Protein AF-A0A432S156-F1 (afdb_monomer)

Radius of gyration: 13.82 Å; Cα contacts (8 Å, |Δi|>4): 53; chains: 1; bounding box: 39×31×28 Å

Secondary structure (DSSP, 8-state):
--------S----HHHHHHHHHHHHHHHHHHHHHS-GGGTTGGGS-HHHHHHHHHHTEEEETTEEEE-HHHHHHHHTT-

Structure (mmCIF, N/CA/C/O backbone):
data_AF-A0A432S156-F1
#
_entry.id   AF-A0A432S156-F1
#
loop_
_atom_site.group_PDB
_atom_site.id
_atom_site.type_symbol
_atom_site.label_atom_id
_atom_site.label_alt_id
_atom_site.label_comp_id
_atom_site.label_asym_id
_atom_site.label_entity_id
_atom_site.label_seq_id
_atom_site.pdbx_PDB_ins_code
_atom_site.Cartn_x
_atom_site.Cartn_y
_atom_site.Cartn_z
_atom_site.occupancy
_atom_site.B_iso_or_equiv
_atom_site.auth_seq_id
_atom_site.auth_comp_id
_atom_site.auth_asym_id
_atom_site.auth_atom_id
_atom_site.pdbx_PDB_model_num
ATOM 1 N N . MET A 1 1 ? 17.093 22.541 12.809 1.00 40.44 1 MET A N 1
ATOM 2 C CA . MET A 1 1 ? 16.468 21.895 11.632 1.00 40.44 1 MET A CA 1
ATOM 3 C C . MET A 1 1 ? 16.724 20.398 11.712 1.00 40.44 1 MET A C 1
ATOM 5 O O . MET A 1 1 ? 17.878 19.994 11.665 1.00 40.44 1 MET A O 1
ATOM 9 N N . GLN A 1 2 ? 15.687 19.588 11.937 1.00 37.50 2 GLN A N 1
ATOM 10 C CA . GLN A 1 2 ? 15.820 18.131 12.053 1.00 37.50 2 GLN A CA 1
ATOM 11 C C . GLN A 1 2 ? 16.040 17.504 10.667 1.00 37.50 2 GLN A C 1
ATOM 13 O O . GLN A 1 2 ? 15.189 17.617 9.790 1.00 37.50 2 GLN A O 1
ATOM 18 N N . LYS A 1 3 ? 17.190 16.844 10.475 1.00 41.09 3 LYS A N 1
ATOM 19 C CA . LYS A 1 3 ? 17.433 15.911 9.366 1.00 41.09 3 LYS A CA 1
ATOM 20 C C . LYS A 1 3 ? 16.725 14.600 9.703 1.00 41.09 3 LYS A C 1
ATOM 22 O O . LYS A 1 3 ? 17.165 13.886 10.599 1.00 41.09 3 LYS A O 1
ATOM 27 N N . ILE A 1 4 ? 15.640 14.291 9.003 1.00 45.94 4 ILE A N 1
ATOM 28 C CA . ILE A 1 4 ? 15.013 12.970 9.073 1.00 45.94 4 ILE A CA 1
ATOM 29 C C . ILE A 1 4 ? 15.870 12.026 8.223 1.00 45.94 4 ILE A C 1
ATOM 31 O O . ILE A 1 4 ? 15.934 12.150 7.001 1.00 45.94 4 ILE A O 1
ATOM 35 N N . LEU A 1 5 ? 16.595 11.137 8.899 1.00 40.22 5 LEU A N 1
ATOM 36 C CA . LEU A 1 5 ? 17.427 10.092 8.309 1.00 40.22 5 LEU A CA 1
ATOM 37 C C . LEU A 1 5 ? 16.525 8.961 7.793 1.00 40.22 5 LEU A C 1
ATOM 39 O O . LEU A 1 5 ? 16.169 8.054 8.539 1.00 40.22 5 LEU A O 1
ATOM 43 N N . TYR A 1 6 ? 16.167 8.999 6.510 1.00 41.28 6 TYR A N 1
ATOM 44 C CA . TYR A 1 6 ? 15.625 7.836 5.799 1.00 41.28 6 TYR A CA 1
ATOM 45 C C . TYR A 1 6 ? 16.776 6.912 5.386 1.00 41.28 6 TYR A C 1
ATOM 47 O O . TYR A 1 6 ? 17.085 6.760 4.210 1.00 41.28 6 TYR A O 1
ATOM 55 N N . THR A 1 7 ? 17.475 6.334 6.356 1.00 42.12 7 THR A N 1
ATOM 56 C CA . THR A 1 7 ? 18.566 5.389 6.091 1.00 42.12 7 THR A CA 1
ATOM 57 C C . THR A 1 7 ? 18.243 4.070 6.763 1.00 42.12 7 THR A C 1
ATOM 59 O O . THR A 1 7 ? 18.698 3.843 7.879 1.00 42.12 7 THR A O 1
ATOM 62 N N . ASN A 1 8 ? 17.413 3.242 6.115 1.00 42.44 8 ASN A N 1
ATOM 63 C CA . ASN A 1 8 ? 17.441 1.782 6.302 1.00 42.44 8 ASN A CA 1
ATOM 64 C C . ASN A 1 8 ? 16.568 0.9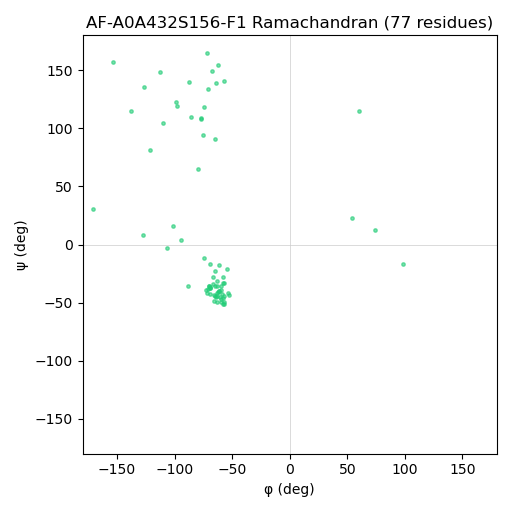67 5.328 1.00 42.44 8 ASN A C 1
ATOM 66 O O . ASN A 1 8 ? 16.133 -0.126 5.671 1.00 42.44 8 ASN A O 1
ATOM 70 N N . TYR A 1 9 ? 16.358 1.430 4.095 1.00 45.97 9 TYR A N 1
ATOM 71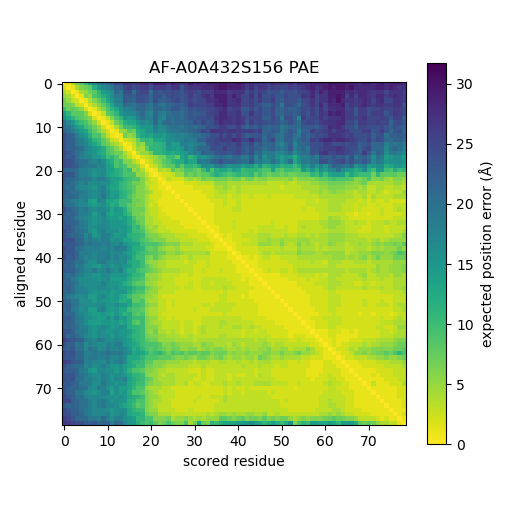 C CA . TYR A 1 9 ? 15.835 0.554 3.046 1.00 45.97 9 TYR A CA 1
ATOM 72 C C . TYR A 1 9 ? 16.951 0.301 2.037 1.00 45.97 9 TYR A C 1
ATOM 74 O O . TYR A 1 9 ? 1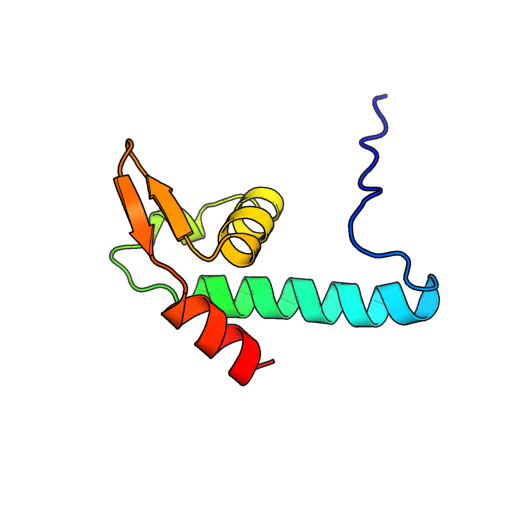7.316 1.190 1.281 1.00 45.97 9 TYR A O 1
ATOM 82 N N . PHE A 1 10 ? 17.509 -0.911 2.122 1.00 46.59 10 PHE A N 1
ATOM 83 C CA . PHE A 1 10 ? 18.412 -1.554 1.167 1.00 46.59 10 PHE A CA 1
ATOM 84 C C . PHE A 1 10 ? 19.750 -0.836 0.878 1.00 46.59 10 PHE A C 1
ATOM 86 O O . PHE A 1 10 ? 19.822 0.230 0.278 1.00 46.59 10 PHE A O 1
ATOM 93 N N . LYS A 1 11 ? 20.870 -1.471 1.263 1.00 46.19 11 LYS A N 1
ATOM 94 C CA . LYS A 1 11 ? 22.220 -1.096 0.799 1.00 46.19 11 LYS A CA 1
ATOM 95 C C . LYS A 1 11 ? 22.314 -1.349 -0.711 1.00 46.19 11 LYS A C 1
ATOM 97 O O . LYS A 1 11 ? 22.688 -2.442 -1.123 1.00 46.19 11 LYS A O 1
ATOM 102 N N . ILE A 1 12 ? 21.986 -0.349 -1.521 1.00 46.88 12 ILE A N 1
ATOM 103 C CA . ILE A 1 12 ? 22.136 -0.386 -2.980 1.00 46.88 12 ILE A CA 1
ATOM 104 C C . ILE A 1 12 ? 22.950 0.852 -3.400 1.00 46.88 12 ILE A C 1
ATOM 106 O O . ILE A 1 12 ? 22.716 1.935 -2.861 1.00 46.88 12 ILE A O 1
ATOM 110 N N . PRO A 1 13 ? 23.943 0.730 -4.304 1.00 39.19 13 PRO A N 1
ATOM 111 C CA . PRO A 1 13 ? 24.783 1.852 -4.731 1.00 39.19 13 PRO A CA 1
ATOM 112 C C . PRO A 1 13 ? 23.968 3.023 -5.309 1.00 39.19 13 PRO A C 1
ATOM 114 O O . PRO A 1 13 ? 23.023 2.813 -6.065 1.00 39.19 13 PRO A O 1
ATOM 117 N N . ASN A 1 14 ? 24.373 4.257 -4.987 1.00 47.56 14 ASN A N 1
ATOM 118 C CA . ASN A 1 14 ? 23.612 5.508 -5.177 1.00 47.56 14 ASN A CA 1
ATOM 119 C C . ASN A 1 14 ? 23.094 5.814 -6.603 1.00 47.56 14 ASN A C 1
ATOM 121 O O . ASN A 1 14 ? 22.163 6.607 -6.736 1.00 47.56 14 ASN A O 1
ATOM 125 N N . GLU A 1 15 ? 23.659 5.228 -7.661 1.00 38.97 15 GLU A N 1
ATOM 126 C CA . GLU A 1 15 ? 23.165 5.420 -9.038 1.00 38.97 15 GLU A CA 1
ATOM 127 C C . GLU A 1 15 ? 22.071 4.414 -9.424 1.00 38.97 15 GLU A C 1
ATOM 129 O O . GLU A 1 15 ? 21.093 4.786 -10.070 1.00 38.97 15 GLU A O 1
ATOM 134 N N . ILE A 1 16 ? 22.170 3.174 -8.937 1.00 44.19 16 ILE A N 1
ATOM 135 C CA . ILE A 1 16 ? 21.120 2.150 -9.055 1.00 44.19 16 ILE A CA 1
ATOM 136 C C . ILE A 1 16 ? 19.932 2.530 -8.158 1.00 44.19 16 ILE A C 1
ATOM 138 O O . ILE A 1 16 ? 18.781 2.390 -8.559 1.00 44.19 16 ILE A O 1
ATOM 142 N N . PHE A 1 17 ? 20.208 3.126 -6.992 1.00 45.78 17 PHE A N 1
ATOM 143 C CA . PHE A 1 17 ? 19.202 3.588 -6.034 1.00 45.78 17 PHE A CA 1
ATOM 144 C C . PHE A 1 17 ? 18.223 4.613 -6.628 1.00 45.78 17 PHE A C 1
ATOM 146 O O . PHE A 1 17 ? 17.053 4.598 -6.2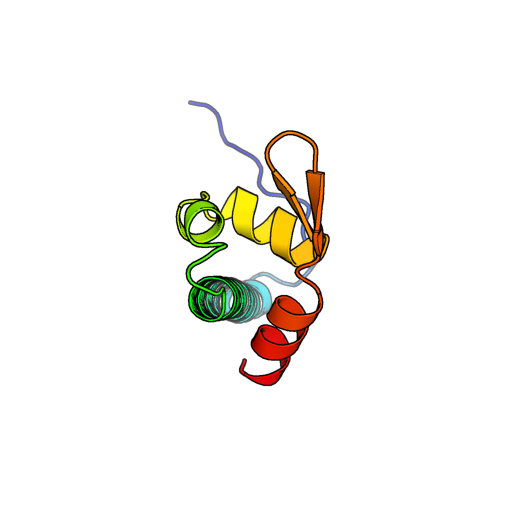80 1.00 45.78 17 PHE A O 1
ATOM 153 N N . LYS A 1 18 ? 18.641 5.484 -7.560 1.00 46.91 18 LYS A N 1
ATOM 154 C CA . LYS A 1 18 ? 17.715 6.445 -8.195 1.00 46.91 18 LYS A CA 1
ATOM 155 C C . LYS A 1 18 ? 16.729 5.788 -9.162 1.00 46.91 18 LYS A C 1
ATOM 157 O O . LYS A 1 18 ? 15.577 6.207 -9.201 1.00 46.91 18 LYS A O 1
ATOM 162 N N . LEU A 1 19 ? 17.174 4.788 -9.922 1.00 46.03 19 LEU A N 1
ATOM 163 C CA . LEU A 1 19 ? 16.297 4.000 -10.796 1.00 46.03 19 LEU A CA 1
ATOM 164 C C . LEU A 1 19 ? 15.351 3.122 -9.968 1.00 46.03 19 LEU A C 1
ATOM 166 O O . LEU A 1 19 ? 14.175 3.004 -10.298 1.00 46.03 19 LEU A O 1
ATOM 170 N N . ASP A 1 20 ? 15.852 2.576 -8.860 1.00 60.41 20 ASP A N 1
ATOM 171 C CA . ASP A 1 20 ? 15.085 1.722 -7.955 1.00 60.41 20 ASP A CA 1
ATOM 172 C C . ASP A 1 20 ? 14.053 2.524 -7.143 1.00 60.41 20 ASP A C 1
ATOM 174 O O . ASP A 1 20 ? 12.895 2.134 -7.062 1.00 60.41 20 ASP A O 1
ATOM 178 N N . ILE A 1 21 ? 14.405 3.718 -6.643 1.00 64.62 21 ILE A N 1
ATOM 179 C CA . ILE A 1 21 ? 13.445 4.613 -5.973 1.00 64.62 21 ILE A CA 1
ATOM 180 C C . ILE A 1 21 ? 12.313 5.003 -6.922 1.00 64.62 21 ILE A C 1
ATOM 182 O O . ILE A 1 21 ? 11.158 4.939 -6.520 1.00 64.62 21 ILE A O 1
ATOM 186 N N . GLN A 1 22 ? 12.613 5.373 -8.173 1.00 67.94 22 GLN A N 1
ATOM 187 C CA . GLN A 1 22 ? 11.565 5.703 -9.145 1.00 67.94 22 GLN A CA 1
ATOM 188 C C . GLN A 1 22 ? 10.673 4.492 -9.452 1.00 67.94 22 GLN A C 1
ATOM 190 O O . GLN A 1 22 ? 9.463 4.646 -9.611 1.00 67.94 22 GLN A O 1
ATOM 195 N N . GLY A 1 23 ? 11.248 3.285 -9.490 1.00 76.38 23 GLY A N 1
ATOM 196 C CA . GLY A 1 23 ? 10.494 2.037 -9.609 1.00 76.38 23 GLY A CA 1
ATOM 197 C C . GLY A 1 23 ? 9.581 1.784 -8.406 1.00 76.38 23 GLY A C 1
ATOM 198 O O . GLY A 1 23 ? 8.406 1.462 -8.579 1.00 76.38 23 GLY A O 1
ATOM 199 N N . VAL A 1 24 ? 10.090 1.990 -7.190 1.00 79.25 24 VAL A N 1
ATOM 200 C CA . VAL A 1 24 ? 9.339 1.847 -5.935 1.00 79.25 24 VAL A CA 1
ATOM 201 C C . VAL A 1 24 ? 8.228 2.885 -5.836 1.00 79.25 24 VAL A C 1
ATOM 203 O O . VAL A 1 24 ? 7.087 2.513 -5.583 1.00 79.25 24 VAL A O 1
ATOM 206 N N . GLU A 1 25 ? 8.506 4.163 -6.084 1.00 83.94 25 GLU A N 1
ATOM 207 C CA . GLU A 1 25 ? 7.493 5.225 -6.078 1.00 83.94 25 GLU A CA 1
ATOM 208 C C . GLU A 1 25 ? 6.376 4.917 -7.081 1.00 83.94 25 GLU A C 1
ATOM 210 O O . GLU A 1 25 ? 5.201 4.926 -6.708 1.00 83.94 25 GLU A O 1
ATOM 215 N N . ARG A 1 26 ? 6.732 4.502 -8.303 1.00 84.12 26 ARG A N 1
ATOM 216 C CA . ARG A 1 26 ? 5.765 4.088 -9.326 1.00 84.12 26 ARG A CA 1
ATOM 217 C C . ARG A 1 26 ? 4.944 2.865 -8.907 1.00 84.12 26 ARG A C 1
ATOM 219 O O . ARG A 1 26 ? 3.738 2.838 -9.135 1.00 84.12 26 ARG A O 1
ATOM 226 N N . MET A 1 27 ? 5.551 1.859 -8.275 1.00 85.00 27 MET A N 1
ATOM 227 C CA . MET A 1 27 ? 4.818 0.706 -7.728 1.00 85.00 27 MET A CA 1
ATOM 228 C C . MET A 1 27 ? 3.820 1.121 -6.647 1.00 85.00 27 MET A C 1
ATOM 230 O O . MET A 1 27 ? 2.709 0.593 -6.601 1.00 85.00 27 MET A O 1
ATOM 234 N N . ILE A 1 28 ? 4.193 2.066 -5.784 1.00 88.94 28 ILE A N 1
ATOM 235 C CA . ILE A 1 28 ? 3.316 2.577 -4.728 1.00 88.94 28 ILE A CA 1
ATOM 236 C C . ILE A 1 28 ? 2.162 3.401 -5.311 1.00 88.94 28 ILE A C 1
ATOM 238 O O . ILE A 1 28 ? 1.033 3.295 -4.827 1.00 88.94 28 ILE A O 1
ATOM 242 N N . GLU A 1 29 ? 2.407 4.173 -6.369 1.00 88.56 29 GLU A N 1
ATOM 243 C CA . GLU A 1 29 ? 1.357 4.868 -7.121 1.00 88.56 29 GLU A CA 1
ATOM 244 C C . GLU A 1 29 ? 0.389 3.878 -7.778 1.00 88.56 29 GLU A C 1
ATOM 246 O O . GLU A 1 29 ? -0.817 3.955 -7.548 1.00 88.56 29 GLU A O 1
ATOM 251 N N . LEU A 1 30 ? 0.903 2.869 -8.488 1.00 88.81 30 LEU A N 1
ATOM 252 C CA . LEU A 1 30 ? 0.081 1.812 -9.089 1.00 88.81 30 LEU A CA 1
ATOM 253 C C . LEU A 1 30 ? -0.719 1.036 -8.038 1.00 88.81 30 LEU A C 1
ATOM 255 O O . LEU A 1 30 ? -1.881 0.693 -8.261 1.00 88.81 30 LEU A O 1
ATOM 259 N N . PHE A 1 31 ? -0.117 0.766 -6.880 1.00 90.62 31 PHE A N 1
ATOM 260 C CA . PHE A 1 31 ? -0.806 0.166 -5.745 1.00 90.62 31 PHE A CA 1
ATOM 261 C C . PHE A 1 31 ? -1.973 1.038 -5.285 1.00 90.62 31 PHE A C 1
ATOM 263 O O . PHE A 1 31 ? -3.089 0.536 -5.165 1.00 90.62 31 PHE A O 1
ATOM 270 N N . ARG A 1 32 ? -1.734 2.338 -5.080 1.00 91.06 32 ARG A N 1
ATOM 271 C CA . ARG A 1 32 ? -2.748 3.314 -4.661 1.00 91.06 32 ARG A CA 1
ATOM 272 C C . ARG A 1 32 ? -3.903 3.396 -5.659 1.00 91.06 32 ARG A C 1
ATOM 274 O O . ARG A 1 32 ? -5.063 3.422 -5.243 1.00 91.06 32 ARG A O 1
ATOM 281 N N . ASP A 1 33 ? -3.603 3.392 -6.951 1.00 90.31 33 ASP A N 1
ATOM 282 C CA . ASP A 1 33 ? -4.604 3.517 -8.011 1.00 90.31 33 ASP A CA 1
ATOM 283 C C . ASP A 1 33 ? -5.499 2.280 -8.118 1.00 90.31 33 ASP A C 1
ATOM 285 O O . ASP A 1 33 ? -6.710 2.411 -8.321 1.00 90.31 33 ASP A O 1
ATOM 289 N N . LYS A 1 34 ? -4.935 1.086 -7.898 1.00 88.62 34 L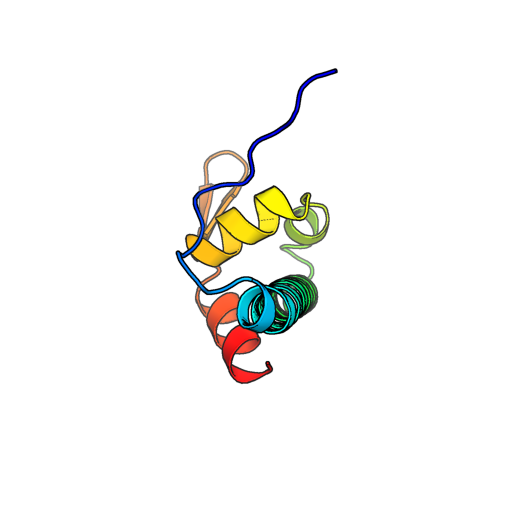YS A N 1
ATOM 290 C CA . LYS A 1 34 ? -5.655 -0.196 -7.974 1.00 88.62 34 LYS A CA 1
ATOM 291 C C . LYS A 1 34 ? -6.589 -0.472 -6.796 1.00 88.62 34 LYS A C 1
ATOM 293 O O . LYS A 1 34 ? -7.381 -1.411 -6.880 1.00 88.62 34 LYS A O 1
ATOM 298 N N . LEU A 1 35 ? -6.515 0.307 -5.717 1.00 88.94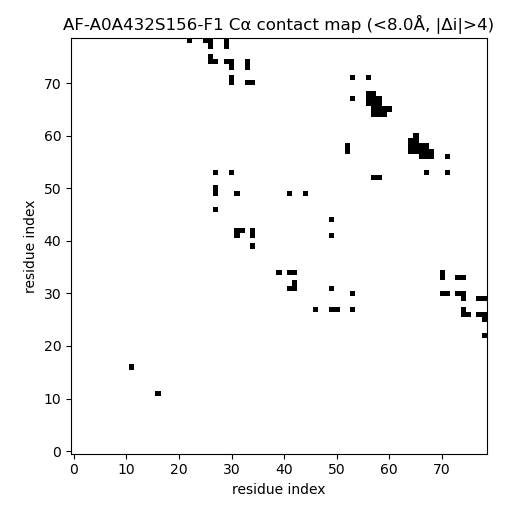 35 LEU A N 1
ATOM 299 C CA . LEU A 1 35 ? -7.425 0.164 -4.580 1.00 88.94 35 LEU A CA 1
ATOM 300 C C . LEU A 1 35 ? -8.869 0.478 -4.994 1.00 88.94 35 LEU A C 1
ATOM 302 O O . LEU A 1 35 ? -9.130 1.439 -5.730 1.00 88.94 35 LEU A O 1
ATOM 306 N N . THR A 1 36 ? -9.811 -0.315 -4.490 1.00 88.75 36 THR A N 1
ATOM 307 C CA . THR A 1 36 ? -11.241 -0.139 -4.763 1.00 88.75 36 THR A CA 1
ATOM 308 C C . THR A 1 36 ? -11.811 1.094 -4.042 1.00 88.75 36 THR A C 1
ATOM 310 O O . THR A 1 36 ? -11.158 1.638 -3.142 1.00 88.75 36 THR A O 1
ATOM 313 N N . PRO A 1 37 ? -13.010 1.580 -4.425 1.00 85.69 37 PRO A N 1
ATOM 314 C CA . PRO A 1 37 ? -13.646 2.727 -3.772 1.00 85.69 37 PRO A CA 1
ATOM 315 C C . PRO A 1 37 ? -13.849 2.545 -2.264 1.00 85.69 37 PRO A C 1
ATOM 317 O O . PRO A 1 37 ? -13.707 3.502 -1.508 1.00 85.69 37 PRO A O 1
ATOM 320 N N . GLU A 1 38 ? -14.103 1.319 -1.807 1.00 84.88 38 GLU A N 1
ATOM 321 C CA . GLU A 1 38 ? -14.279 0.995 -0.388 1.00 84.88 38 GLU A CA 1
ATOM 322 C C . GLU A 1 38 ? -12.990 1.218 0.412 1.00 84.88 38 GLU A C 1
ATOM 324 O O . GLU A 1 38 ? -13.054 1.469 1.606 1.00 84.88 38 GLU A O 1
ATOM 329 N N . LEU A 1 39 ? -11.825 1.193 -0.245 1.00 86.69 39 LEU A N 1
ATOM 330 C CA . LEU A 1 39 ? -10.507 1.438 0.346 1.00 86.69 39 LEU A CA 1
ATOM 331 C C . LEU A 1 39 ? -9.989 2.860 0.057 1.00 86.69 39 LEU A C 1
ATOM 333 O O . LEU A 1 39 ? -8.796 3.138 0.214 1.00 86.69 39 LEU A O 1
ATOM 337 N N . ALA A 1 40 ? -10.860 3.782 -0.374 1.00 83.94 40 ALA A N 1
ATOM 338 C CA . ALA A 1 40 ? -10.476 5.133 -0.789 1.00 83.94 40 ALA A CA 1
ATOM 339 C C . ALA A 1 40 ? -9.744 5.932 0.302 1.00 83.94 40 ALA A C 1
ATOM 341 O O . ALA A 1 40 ? -8.897 6.764 -0.012 1.00 83.94 40 ALA A O 1
ATOM 342 N N . TYR A 1 41 ? -9.988 5.657 1.584 1.00 84.88 41 TYR A N 1
ATOM 343 C CA . TYR A 1 41 ? -9.252 6.295 2.680 1.00 84.88 41 TYR A CA 1
ATOM 344 C C . TYR A 1 41 ? -7.751 5.955 2.666 1.00 84.88 41 TYR A C 1
ATOM 346 O O . TYR A 1 41 ? -6.937 6.809 3.019 1.00 84.88 41 TYR A O 1
ATOM 354 N N . ILE A 1 42 ? -7.355 4.761 2.200 1.00 87.62 42 ILE A N 1
ATOM 355 C CA . ILE A 1 42 ? -5.939 4.388 2.032 1.00 87.62 42 ILE A CA 1
ATOM 356 C C . ILE A 1 42 ? -5.317 5.248 0.939 1.00 87.62 42 ILE A C 1
ATOM 358 O O . ILE A 1 42 ? -4.168 5.665 1.065 1.00 87.62 42 ILE A O 1
ATOM 362 N N . LYS A 1 43 ? -6.090 5.608 -0.097 1.00 87.62 43 LYS A N 1
ATOM 363 C CA . LYS A 1 43 ? -5.622 6.534 -1.131 1.00 87.62 43 LYS A CA 1
ATOM 364 C C . LYS A 1 43 ? -5.276 7.905 -0.560 1.00 87.62 43 LYS A C 1
ATOM 366 O O . LYS A 1 43 ? -4.543 8.623 -1.213 1.00 87.62 43 LYS A O 1
ATOM 371 N N . ASN A 1 44 ? -5.720 8.280 0.634 1.00 89.50 44 ASN A N 1
ATOM 372 C CA . ASN A 1 44 ? -5.357 9.560 1.250 1.00 89.50 44 ASN A CA 1
ATOM 373 C C . ASN A 1 44 ? -4.150 9.462 2.195 1.00 89.50 44 ASN A C 1
ATOM 375 O O . ASN A 1 44 ? -3.785 10.444 2.841 1.00 89.50 44 ASN A O 1
ATOM 379 N N . PHE A 1 45 ? -3.520 8.292 2.306 1.00 90.38 45 PHE A N 1
ATOM 380 C CA . PHE A 1 45 ? -2.331 8.122 3.131 1.00 90.38 45 PHE A CA 1
ATOM 381 C C . PHE A 1 45 ? -1.136 8.893 2.564 1.00 90.38 45 PHE A C 1
ATOM 383 O O . PHE A 1 45 ? -0.981 9.056 1.355 1.00 90.38 45 PHE A O 1
ATOM 390 N N . SER A 1 46 ? -0.253 9.335 3.462 1.00 89.81 46 SER A N 1
ATOM 391 C CA . SER A 1 46 ? 1.054 9.853 3.065 1.00 89.81 46 SER A CA 1
ATOM 392 C C . SER A 1 46 ? 1.873 8.761 2.373 1.00 89.81 46 SER A C 1
ATOM 394 O O . SER A 1 46 ? 1.705 7.574 2.663 1.00 89.81 46 SER A O 1
ATOM 396 N N . LEU A 1 47 ? 2.811 9.160 1.509 1.00 85.31 47 LEU A N 1
ATOM 397 C CA . LEU A 1 47 ? 3.678 8.225 0.784 1.00 85.31 47 LEU A CA 1
ATOM 398 C C . LEU A 1 47 ? 4.391 7.242 1.728 1.00 85.31 47 LEU A C 1
ATOM 400 O O . LEU A 1 47 ? 4.381 6.041 1.490 1.00 85.31 47 LEU A O 1
ATOM 404 N N . SER A 1 48 ? 4.924 7.729 2.854 1.00 85.75 48 SER A N 1
ATOM 405 C CA . SER A 1 48 ? 5.557 6.888 3.883 1.00 85.75 48 SER A CA 1
ATOM 406 C C . SER A 1 48 ? 4.616 5.810 4.432 1.00 85.75 48 SER A C 1
ATOM 408 O O . SER A 1 48 ? 4.977 4.636 4.519 1.00 85.75 48 SER A O 1
ATOM 410 N N . ARG A 1 49 ? 3.361 6.174 4.723 1.00 88.75 49 ARG A N 1
ATOM 411 C CA . ARG A 1 49 ? 2.362 5.223 5.221 1.00 88.75 49 ARG A CA 1
ATOM 412 C C . ARG A 1 49 ? 1.927 4.233 4.138 1.00 88.75 49 ARG A C 1
ATOM 414 O O . ARG A 1 49 ? 1.704 3.066 4.461 1.00 88.75 49 ARG A O 1
ATOM 421 N N . LEU A 1 50 ? 1.837 4.662 2.878 1.00 90.19 50 LEU A N 1
ATOM 422 C CA . LEU A 1 50 ? 1.588 3.772 1.740 1.00 90.19 50 LEU A CA 1
ATOM 423 C C . LEU A 1 50 ? 2.728 2.770 1.550 1.00 90.19 50 LEU A C 1
ATOM 425 O O . LEU A 1 50 ? 2.445 1.585 1.427 1.00 90.19 50 LEU A O 1
ATOM 429 N N . MET A 1 51 ? 3.987 3.210 1.628 1.00 88.31 51 MET A N 1
ATOM 430 C CA . MET A 1 51 ? 5.159 2.328 1.568 1.00 88.31 51 MET A CA 1
ATOM 431 C C . MET A 1 51 ? 5.108 1.257 2.658 1.00 88.31 51 MET A C 1
ATOM 433 O O . MET A 1 51 ? 5.191 0.071 2.357 1.00 88.31 51 MET A O 1
ATOM 437 N N . THR A 1 52 ? 4.859 1.648 3.911 1.00 88.38 52 THR A N 1
ATOM 438 C CA . THR A 1 52 ? 4.710 0.684 5.014 1.00 88.38 52 THR A CA 1
ATOM 439 C C . THR A 1 52 ? 3.530 -0.271 4.803 1.00 88.38 52 THR A C 1
ATOM 441 O O . THR A 1 52 ? 3.622 -1.455 5.119 1.00 88.38 52 THR A O 1
ATOM 444 N N . THR A 1 53 ? 2.407 0.230 4.287 1.00 90.25 53 THR A N 1
ATOM 445 C CA . THR A 1 53 ? 1.207 -0.579 4.012 1.00 90.25 53 THR A CA 1
ATOM 446 C C . THR A 1 53 ? 1.474 -1.598 2.901 1.00 90.25 53 THR A C 1
ATOM 448 O O . THR A 1 53 ? 1.124 -2.770 3.030 1.00 90.25 53 THR A O 1
ATOM 451 N N . PHE A 1 54 ? 2.147 -1.169 1.835 1.00 88.69 54 PHE A N 1
ATOM 452 C CA . PHE A 1 54 ? 2.557 -2.005 0.712 1.00 88.69 54 PHE A CA 1
ATOM 453 C C . PHE A 1 54 ? 3.583 -3.064 1.128 1.00 88.69 54 PHE A C 1
ATOM 455 O O . PHE A 1 54 ? 3.446 -4.239 0.786 1.00 88.69 54 PHE A O 1
ATOM 462 N N . GLU A 1 55 ? 4.583 -2.686 1.925 1.00 87.12 55 GLU A N 1
ATOM 463 C CA . GLU A 1 55 ? 5.582 -3.611 2.461 1.00 87.12 55 GLU A CA 1
ATOM 464 C C . GLU A 1 55 ? 4.910 -4.721 3.276 1.00 87.12 55 GLU A C 1
ATOM 466 O O . GLU A 1 55 ? 5.088 -5.904 2.973 1.00 87.12 55 GLU A O 1
ATOM 471 N N . LYS A 1 56 ? 4.038 -4.340 4.219 1.00 89.62 56 LYS A N 1
ATOM 472 C CA . LYS A 1 56 ? 3.282 -5.268 5.071 1.00 89.62 56 LYS A CA 1
ATOM 473 C C . LYS A 1 56 ? 2.255 -6.104 4.308 1.00 89.62 56 LYS A C 1
ATOM 475 O O . LYS A 1 56 ? 1.927 -7.200 4.751 1.00 89.62 56 LYS A O 1
ATOM 480 N N . GLY A 1 57 ? 1.731 -5.595 3.193 1.00 89.62 57 GLY A N 1
ATOM 481 C CA . GLY A 1 57 ? 0.655 -6.233 2.430 1.00 89.62 57 GLY A CA 1
ATOM 482 C C . GLY A 1 57 ? -0.721 -6.139 3.096 1.00 89.62 57 GLY A C 1
ATOM 483 O O . GLY A 1 57 ? -1.639 -6.827 2.676 1.00 89.62 57 GLY A O 1
ATOM 484 N N . TYR A 1 58 ? -0.879 -5.309 4.129 1.00 91.50 58 TYR A N 1
ATOM 485 C CA . TYR A 1 58 ? -2.152 -5.074 4.810 1.00 91.50 58 TYR A CA 1
ATOM 486 C C . TYR A 1 58 ? -2.166 -3.684 5.460 1.00 91.50 58 TYR A C 1
ATOM 488 O O . TYR A 1 58 ? -1.112 -3.131 5.790 1.00 91.50 58 TYR A O 1
ATOM 496 N N . ALA A 1 59 ? -3.358 -3.138 5.696 1.00 90.44 59 ALA A N 1
ATOM 497 C CA . ALA A 1 59 ? -3.562 -1.922 6.483 1.00 90.44 59 ALA A CA 1
ATOM 498 C C . ALA A 1 59 ? -4.301 -2.234 7.789 1.00 90.44 59 ALA A C 1
ATOM 500 O O . ALA A 1 59 ? -5.128 -3.140 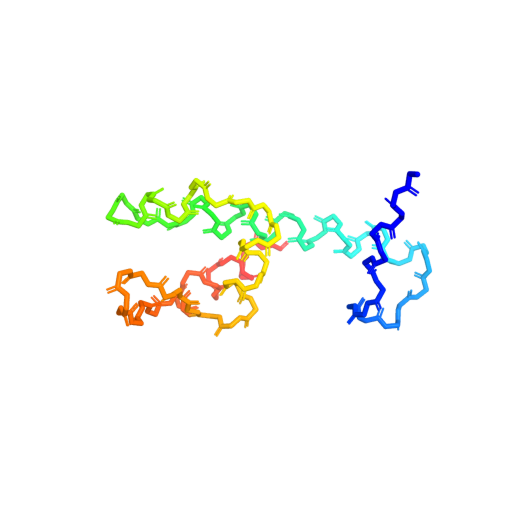7.839 1.00 90.44 59 ALA A O 1
ATOM 501 N N . LEU A 1 60 ? -4.003 -1.466 8.840 1.00 87.69 60 LEU A N 1
ATOM 502 C CA . LEU A 1 60 ? -4.813 -1.421 10.060 1.00 87.69 60 LEU A CA 1
ATOM 503 C C . LEU A 1 60 ? -5.718 -0.196 10.002 1.00 87.69 60 LEU A C 1
ATOM 505 O O . LEU A 1 60 ? -5.230 0.931 9.848 1.00 87.69 60 LEU A O 1
ATOM 509 N N . LEU A 1 61 ? -7.019 -0.430 10.094 1.00 85.62 61 LEU A N 1
ATOM 510 C CA . LEU A 1 61 ? -8.058 0.559 9.855 1.00 85.62 61 LEU A CA 1
ATOM 511 C C . LEU A 1 61 ? -9.108 0.393 10.931 1.00 85.62 61 LEU A C 1
ATOM 513 O O . LEU A 1 61 ? -9.700 -0.668 11.039 1.00 85.62 61 LEU A O 1
ATOM 517 N N . GLU A 1 62 ? -9.254 1.408 11.778 1.00 85.38 62 GLU A N 1
ATOM 518 C CA . GLU A 1 62 ? -10.180 1.360 12.922 1.00 85.38 62 GLU A CA 1
ATOM 519 C C . GLU A 1 62 ? -9.965 0.147 13.855 1.00 85.38 62 GLU A C 1
ATOM 521 O O . GLU A 1 62 ? -10.840 -0.226 14.623 1.00 85.38 62 GLU A O 1
ATOM 526 N N . GLY A 1 63 ? -8.760 -0.438 13.836 1.00 85.94 63 GLY A N 1
ATOM 527 C CA . GLY A 1 63 ? -8.409 -1.643 14.596 1.00 85.94 63 GLY A CA 1
ATOM 528 C C . GLY A 1 63 ? -8.468 -2.936 13.779 1.00 85.94 63 GLY A C 1
ATOM 529 O O . GLY A 1 63 ? -7.811 -3.908 14.151 1.00 85.94 63 GLY A O 1
ATOM 530 N N . ASP A 1 64 ? -9.132 -2.921 12.625 1.00 88.75 64 ASP A N 1
ATOM 531 C CA . ASP A 1 64 ? -9.277 -4.080 11.756 1.00 88.75 64 ASP A CA 1
ATOM 532 C C . ASP A 1 64 ? -8.123 -4.214 10.765 1.00 88.75 64 ASP A C 1
ATOM 534 O O . ASP A 1 64 ? -7.626 -3.246 10.177 1.00 88.75 64 ASP A O 1
ATOM 538 N N . LYS A 1 65 ? -7.690 -5.460 10.566 1.00 91.88 65 LYS A N 1
ATOM 539 C CA . LYS A 1 65 ? -6.676 -5.812 9.576 1.00 91.88 65 LYS A CA 1
ATOM 540 C C . LYS A 1 65 ? -7.346 -6.042 8.227 1.00 91.88 65 LYS A C 1
ATOM 542 O O . LYS A 1 65 ? -7.989 -7.066 8.020 1.00 91.88 65 LYS A O 1
ATOM 547 N N . VAL A 1 66 ? -7.118 -5.129 7.293 1.00 91.75 66 VAL A N 1
ATOM 548 C CA . VAL A 1 66 ? -7.563 -5.270 5.905 1.00 91.75 66 VAL A CA 1
ATOM 549 C C . VAL A 1 66 ? -6.411 -5.779 5.059 1.00 91.75 66 VAL A C 1
ATOM 551 O O . VAL A 1 66 ? -5.363 -5.135 4.970 1.00 91.75 66 VAL A O 1
ATOM 554 N N . ASP A 1 67 ? -6.607 -6.946 4.453 1.00 92.81 67 ASP A N 1
ATOM 555 C CA . ASP A 1 67 ? -5.638 -7.540 3.540 1.00 92.81 67 ASP A CA 1
ATOM 556 C C . ASP A 1 67 ? -5.573 -6.763 2.220 1.00 92.81 67 ASP A C 1
ATOM 558 O O . ASP A 1 67 ? -6.592 -6.420 1.622 1.00 92.81 67 ASP A O 1
ATOM 562 N N . LEU A 1 68 ? -4.350 -6.484 1.774 1.00 92.75 68 LEU A N 1
ATOM 563 C CA . LEU A 1 68 ? -4.054 -5.754 0.545 1.00 92.75 68 LEU A CA 1
ATOM 564 C C . LEU A 1 68 ? -3.071 -6.517 -0.349 1.00 92.75 68 LEU A C 1
ATOM 566 O O . LEU A 1 68 ? -2.607 -5.975 -1.356 1.00 92.75 68 LEU A O 1
ATOM 570 N N . SER A 1 69 ? -2.762 -7.768 -0.005 1.00 90.44 69 SER A N 1
ATOM 571 C CA . SER A 1 69 ? -1.821 -8.629 -0.719 1.00 90.44 69 SER A CA 1
ATOM 572 C C . SER A 1 69 ? -2.154 -8.750 -2.212 1.00 90.44 69 SER A C 1
ATOM 574 O O . SER A 1 69 ? -1.269 -8.601 -3.054 1.00 90.44 69 SER A O 1
ATOM 576 N N . GLY A 1 70 ? -3.436 -8.892 -2.559 1.00 89.44 70 GLY A N 1
ATOM 577 C CA . GLY A 1 70 ? -3.890 -8.946 -3.951 1.00 89.44 70 GLY A CA 1
ATOM 578 C C . GLY A 1 70 ? -3.668 -7.641 -4.727 1.00 89.44 70 GLY A C 1
ATOM 579 O O . GLY A 1 70 ? -3.330 -7.672 -5.910 1.00 89.44 70 GLY A O 1
ATOM 580 N N . PHE A 1 71 ? -3.805 -6.479 -4.080 1.00 89.88 71 PHE A N 1
ATOM 581 C CA . PHE A 1 71 ? -3.506 -5.186 -4.710 1.00 89.88 71 PHE A CA 1
ATOM 582 C C . PHE A 1 71 ? -2.001 -4.981 -4.869 1.00 89.88 71 PHE A C 1
ATOM 584 O O . PHE A 1 71 ? -1.555 -4.504 -5.913 1.00 89.88 71 PHE A O 1
ATOM 591 N N . LYS A 1 72 ? -1.220 -5.398 -3.864 1.00 87.69 72 LYS A N 1
ATOM 592 C CA . LYS A 1 72 ? 0.245 -5.412 -3.910 1.00 87.69 72 LYS A CA 1
ATOM 593 C C . LYS A 1 72 ? 0.745 -6.241 -5.089 1.00 87.69 72 LYS A C 1
ATOM 595 O O . LYS A 1 72 ? 1.526 -5.737 -5.888 1.00 87.69 72 LYS A O 1
ATOM 600 N N . GLN A 1 73 ? 0.260 -7.473 -5.234 1.00 88.00 73 GLN A N 1
ATOM 601 C CA . GLN A 1 73 ? 0.665 -8.358 -6.323 1.00 88.00 73 GLN A CA 1
ATOM 602 C C . GLN A 1 73 ? 0.351 -7.746 -7.691 1.00 88.00 73 GLN A C 1
ATOM 604 O O . GLN A 1 73 ? 1.232 -7.654 -8.540 1.00 88.00 73 GLN A O 1
ATOM 609 N N . LYS A 1 74 ? -0.864 -7.219 -7.873 1.00 87.69 74 LYS A N 1
ATOM 610 C CA . LYS A 1 74 ? -1.234 -6.543 -9.121 1.00 87.69 74 LYS A CA 1
ATOM 611 C C . LYS A 1 74 ? -0.344 -5.339 -9.424 1.00 87.69 74 LYS A C 1
ATOM 613 O O . LYS A 1 74 ? -0.143 -5.033 -10.594 1.00 87.69 74 LYS A O 1
ATOM 618 N N . ALA A 1 75 ? 0.101 -4.590 -8.418 1.00 84.44 75 ALA A N 1
ATOM 619 C CA . ALA A 1 75 ? 0.984 -3.447 -8.628 1.00 84.44 75 ALA A CA 1
ATOM 620 C C . ALA A 1 75 ? 2.382 -3.889 -9.086 1.00 84.44 75 ALA A C 1
ATOM 622 O O . ALA A 1 75 ? 2.894 -3.312 -10.037 1.00 84.44 75 ALA A O 1
ATOM 623 N N . ILE A 1 76 ? 2.929 -4.950 -8.480 1.00 82.50 76 ILE A N 1
ATOM 624 C CA . ILE A 1 76 ? 4.216 -5.560 -8.864 1.00 82.50 76 ILE A CA 1
ATOM 625 C C . ILE A 1 76 ? 4.161 -6.126 -10.290 1.00 82.50 76 ILE A C 1
ATOM 627 O O . ILE A 1 76 ? 5.092 -5.957 -11.061 1.00 82.50 76 ILE A O 1
ATOM 631 N N . GLU A 1 77 ? 3.061 -6.776 -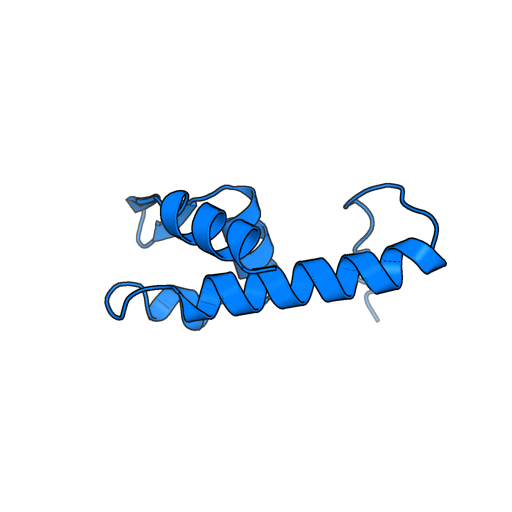10.672 1.00 82.56 77 GLU A N 1
ATOM 632 C CA . GLU A 1 77 ? 2.894 -7.328 -12.028 1.00 82.56 77 GLU A CA 1
ATOM 633 C C . GLU A 1 77 ? 2.750 -6.247 -13.116 1.00 82.56 77 GLU A C 1
ATOM 635 O O . GLU A 1 77 ? 2.868 -6.549 -14.301 1.00 82.56 77 GLU A O 1
ATOM 640 N N . ALA A 1 78 ? 2.450 -5.002 -12.736 1.00 76.00 78 ALA A N 1
ATOM 641 C CA . ALA A 1 78 ? 2.213 -3.896 -13.665 1.00 76.00 78 ALA A CA 1
ATOM 642 C C . ALA A 1 78 ? 3.358 -2.871 -13.730 1.00 76.00 78 ALA A C 1
ATOM 644 O O . ALA A 1 78 ? 3.251 -1.909 -14.497 1.00 76.00 78 ALA A O 1
ATOM 645 N N . SER A 1 79 ? 4.400 -3.046 -12.914 1.00 67.25 79 SER A N 1
ATOM 646 C CA . SER A 1 79 ? 5.617 -2.224 -12.892 1.00 67.25 79 SER A CA 1
ATOM 647 C C . SER A 1 79 ? 6.711 -2.827 -13.756 1.00 67.25 79 SER A C 1
ATOM 649 O O . SER A 1 79 ? 7.323 -2.050 -14.520 1.00 67.25 79 SER A O 1
#

pLDDT: mean 75.76, std 19.13, range [37.5, 92.81]

Mean predicted aligned error: 9.88 Å

Solvent-accessible surface area (backbone atoms only — not comparable to full-atom values): 4850 Å² total; per-residue (Å²): 134,87,81,80,80,90,77,83,80,74,102,57,6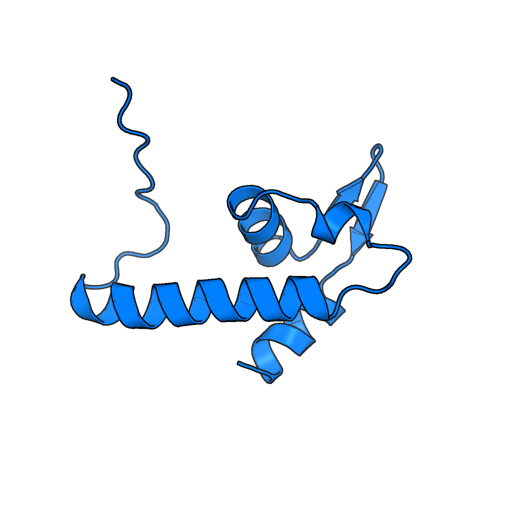2,77,72,60,40,56,59,48,48,54,48,50,53,50,29,52,50,46,27,48,67,65,50,53,79,94,46,47,72,64,60,70,50,53,69,69,57,46,52,54,29,54,73,69,27,36,46,79,53,100,83,42,80,45,82,35,48,72,43,42,51,55,15,64,78,71,104

Foldseek 3Di:
DDDDDPPDDDPDPPVVVVVVVVLLLQLLVQLLVLDDPVCVVLVVDDPVVSSVCLVVQWDQDPNDTGGNVVSSVVSVVVD

Sequence (79 aa):
MQKILYTNYFKIPNEIFKLDIQGVERMIELFRDKLTPELAYIKNFSLSRLMTTFEKGYALLEGDKVDLSGFKQKAIEAS

Nearest PDB structures (foldseek):
  6ixw-assembly3_A  TM=6.772E-01  e=1.325E-01  Clostridium botulinum Prevot_594